Protein AF-A0A349DDU3-F1 (afdb_monomer)

Secondary structure (DSSP, 8-state):
---PPP--------B----SSSSS-HHHHHHHHHHHHHHHHHHHHH-TT----B-TT-SHHHHHHHHH---

Foldseek 3Di:
DDPDDDDDDDDDAAEDAQDCDDPDDNVVSLVVLLVVVVVVVVCVVVPVVCPDHDYNPDPVSVVSNCVVVVD

Mean predicted aligned error: 4.74 Å

pLDDT: mean 93.3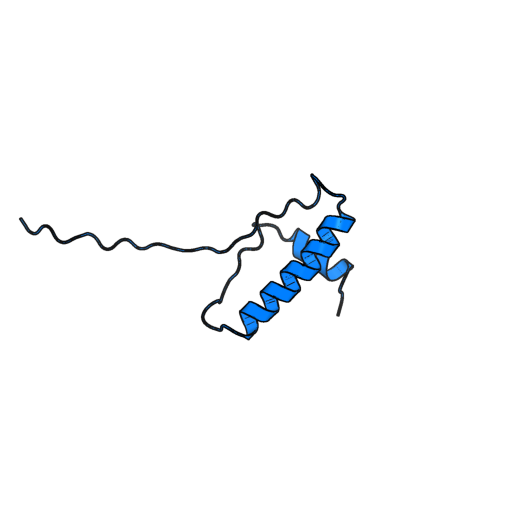9, std 8.46, range [49.38, 98.31]

Sequence (71 aa):
MDNKPQKINCHFISNTHWDREWRFSARRTQYMLGYMLDMLTDILDKYPEYRHFHLDSQTMPIQDYLEAYPE

Structure (mmCIF, N/CA/C/O backbone):
data_AF-A0A349DDU3-F1
#
_entry.id   AF-A0A349DDU3-F1
#
loop_
_atom_site.group_PDB
_atom_site.id
_atom_site.type_symbol
_atom_site.label_atom_id
_atom_site.label_alt_id
_atom_site.label_comp_id
_atom_site.label_asym_id
_atom_site.label_entity_id
_atom_site.label_seq_id
_atom_site.pdbx_PDB_ins_code
_atom_site.Cartn_x
_atom_site.Cartn_y
_atom_site.Cartn_z
_atom_site.occupancy
_atom_site.B_iso_or_equiv
_atom_site.auth_seq_id
_atom_site.auth_comp_id
_atom_site.auth_asym_id
_atom_site.auth_atom_id
_atom_site.pdbx_PDB_model_num
ATOM 1 N N . MET A 1 1 ? -19.493 19.771 42.455 1.00 49.38 1 MET A N 1
ATOM 2 C CA . MET A 1 1 ? -18.912 20.097 41.138 1.00 49.38 1 MET A CA 1
ATOM 3 C C . MET A 1 1 ? -18.692 18.777 40.429 1.00 49.38 1 MET A C 1
ATOM 5 O O . MET A 1 1 ? -17.896 17.979 40.908 1.00 49.38 1 MET A O 1
ATOM 9 N N . ASP A 1 2 ? -19.481 18.497 39.396 1.00 60.00 2 ASP A N 1
ATOM 10 C CA . ASP A 1 2 ? -19.483 17.199 38.718 1.00 60.00 2 ASP A CA 1
ATOM 11 C C . ASP A 1 2 ? -18.231 17.045 37.856 1.00 60.00 2 ASP A C 1
ATOM 13 O O . ASP A 1 2 ? -18.133 17.582 36.756 1.00 60.00 2 ASP A O 1
ATOM 17 N N . ASN A 1 3 ? -17.257 16.305 38.377 1.00 70.06 3 ASN A N 1
ATOM 18 C CA . ASN A 1 3 ? -15.992 16.024 37.715 1.00 70.06 3 ASN A CA 1
ATOM 19 C C . ASN A 1 3 ? -16.139 14.741 36.874 1.00 70.06 3 ASN A C 1
ATOM 21 O O . ASN A 1 3 ? -15.615 13.686 37.228 1.00 70.06 3 ASN A O 1
ATOM 25 N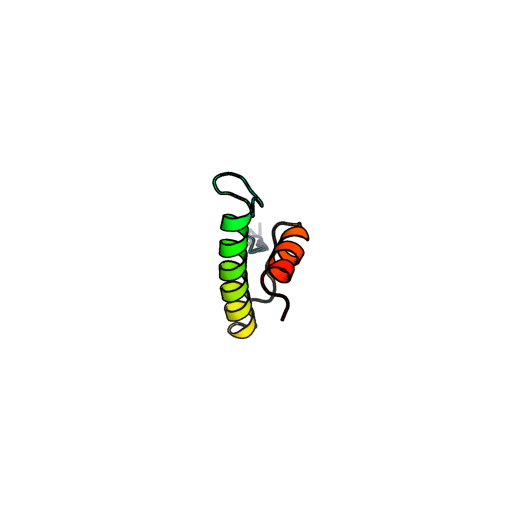 N . LYS A 1 4 ? -16.952 14.784 35.808 1.00 75.06 4 LYS A N 1
ATOM 26 C CA . LYS A 1 4 ? -17.059 13.651 34.872 1.00 75.06 4 LYS A CA 1
ATOM 27 C C . LYS A 1 4 ? -15.888 13.701 33.885 1.00 75.06 4 LYS A C 1
ATOM 29 O O . LYS A 1 4 ? -15.676 14.750 33.279 1.00 75.06 4 LYS A O 1
ATOM 34 N N . PRO A 1 5 ? -15.144 12.597 33.690 1.00 76.62 5 PRO A N 1
ATOM 35 C CA . PRO A 1 5 ? -14.035 12.573 32.746 1.00 76.62 5 PRO A CA 1
ATOM 36 C C . PRO A 1 5 ? -14.548 12.865 31.333 1.00 76.62 5 PRO A C 1
ATOM 38 O O . PRO A 1 5 ? -15.520 12.263 30.869 1.00 76.62 5 PRO A O 1
ATOM 41 N N . GLN A 1 6 ? -13.905 13.816 30.659 1.00 83.81 6 GLN A N 1
ATOM 42 C CA . GLN A 1 6 ? -14.251 14.197 29.296 1.00 83.81 6 GLN A CA 1
ATOM 43 C C . GLN A 1 6 ? -13.905 13.046 28.345 1.00 83.81 6 GLN A C 1
ATOM 45 O O . GLN A 1 6 ? -12.793 12.519 28.362 1.00 83.81 6 GLN A O 1
ATOM 50 N N . LYS A 1 7 ? -14.871 12.634 27.520 1.00 86.81 7 LYS A N 1
ATOM 51 C CA . 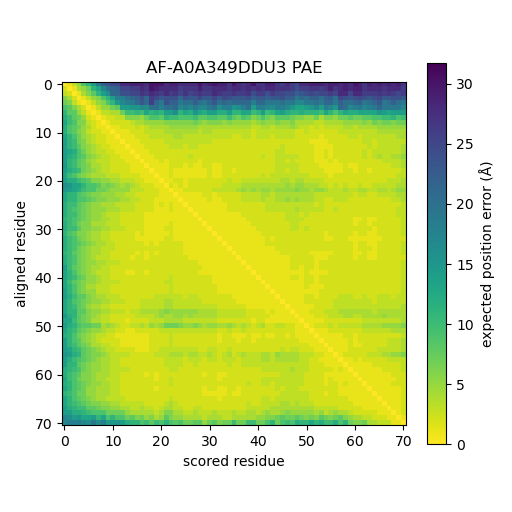LYS A 1 7 ? -14.673 11.559 26.546 1.00 86.81 7 LYS A CA 1
ATOM 52 C C . LYS A 1 7 ? -13.785 12.079 25.411 1.00 86.81 7 LYS A C 1
ATOM 54 O O . LYS A 1 7 ? -14.185 12.991 24.692 1.00 86.81 7 LYS A O 1
ATOM 59 N N . ILE A 1 8 ? -12.584 11.521 25.276 1.00 92.44 8 ILE A N 1
ATOM 60 C CA . ILE A 1 8 ? -11.639 11.871 24.209 1.00 92.44 8 ILE A CA 1
ATOM 61 C C . ILE A 1 8 ? -11.951 11.008 22.988 1.00 92.44 8 ILE A C 1
ATOM 63 O O . ILE A 1 8 ? -11.980 9.781 23.083 1.00 92.44 8 ILE A O 1
ATOM 67 N N . ASN A 1 9 ? -12.161 11.648 21.839 1.00 94.06 9 ASN A N 1
ATOM 68 C CA . ASN A 1 9 ? -12.226 10.958 20.556 1.00 94.06 9 ASN A CA 1
ATOM 69 C C . ASN A 1 9 ? -10.808 10.861 19.991 1.00 94.06 9 ASN A C 1
ATOM 71 O O . ASN A 1 9 ? -10.187 11.880 19.692 1.00 94.06 9 ASN A O 1
ATOM 75 N N . CYS A 1 10 ? -10.292 9.641 19.869 1.00 94.56 10 CYS A N 1
ATOM 76 C CA . CYS A 1 10 ? -8.999 9.377 19.253 1.00 94.56 10 CYS A CA 1
ATOM 77 C C . CYS A 1 10 ? -9.225 8.779 17.862 1.00 94.56 10 CYS A C 1
ATOM 79 O O . CYS A 1 10 ? -9.884 7.747 17.728 1.00 94.56 10 CYS A O 1
ATOM 81 N N . HIS A 1 11 ? -8.700 9.444 16.837 1.00 93.88 11 HIS A N 1
ATOM 82 C CA . HIS A 1 11 ? -8.752 8.974 15.458 1.00 93.88 11 HIS A CA 1
ATOM 83 C C . HIS A 1 11 ? -7.418 8.318 15.111 1.00 93.88 11 HIS A C 1
ATOM 85 O O . HIS A 1 11 ? -6.375 8.963 15.184 1.00 93.88 11 HIS A O 1
ATOM 91 N N . PHE A 1 12 ? -7.458 7.046 14.722 1.00 93.88 12 PHE A N 1
ATOM 92 C CA . PHE A 1 12 ? -6.285 6.317 14.254 1.00 93.88 12 PHE A CA 1
ATOM 93 C C . PHE A 1 12 ? -6.302 6.286 12.730 1.00 93.88 12 PHE A C 1
ATOM 95 O O . PHE A 1 12 ? -7.255 5.793 12.131 1.00 93.88 12 PHE A O 1
ATOM 102 N N . ILE A 1 13 ? -5.254 6.833 12.116 1.00 95.62 13 ILE A N 1
ATOM 103 C CA . ILE A 1 13 ? -5.076 6.845 10.665 1.00 95.62 13 ILE A CA 1
ATOM 104 C C . ILE A 1 13 ? -3.832 6.023 10.368 1.00 95.62 13 ILE A C 1
ATOM 106 O O . ILE A 1 13 ? -2.715 6.441 10.672 1.00 95.62 13 ILE A O 1
ATOM 110 N N . SER A 1 14 ? -4.028 4.833 9.810 1.00 96.81 14 SER A N 1
ATOM 111 C CA . SER A 1 14 ? -2.916 4.031 9.322 1.00 96.81 14 SER A CA 1
ATOM 112 C C . SER A 1 14 ? -2.346 4.655 8.055 1.00 96.81 14 SER A C 1
ATOM 114 O O . SER A 1 14 ? -3.088 4.981 7.133 1.00 96.81 14 SER A O 1
ATOM 116 N N . ASN A 1 15 ? -1.031 4.821 8.039 1.00 96.88 15 ASN A N 1
ATOM 117 C CA . ASN A 1 15 ? -0.254 5.346 6.927 1.00 96.88 15 ASN A CA 1
ATOM 118 C C . ASN A 1 15 ? 1.110 4.655 6.927 1.00 96.88 15 ASN A C 1
ATOM 120 O O . ASN A 1 15 ? 1.578 4.204 7.976 1.00 96.88 15 ASN A O 1
ATOM 124 N N . THR A 1 16 ? 1.779 4.663 5.782 1.00 95.38 16 THR A N 1
ATOM 125 C CA . THR A 1 16 ? 3.226 4.470 5.711 1.00 95.38 16 THR A CA 1
ATOM 126 C C . THR A 1 16 ? 3.820 5.639 4.946 1.00 95.38 16 THR A C 1
ATOM 128 O O . THR A 1 16 ? 3.321 5.980 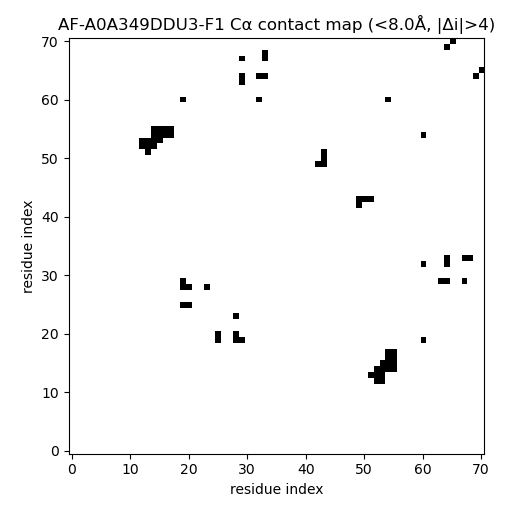3.880 1.00 95.38 16 THR A O 1
ATOM 131 N N . HIS A 1 17 ? 4.852 6.277 5.492 1.00 96.75 17 HIS A N 1
ATOM 132 C CA . HIS A 1 17 ? 5.568 7.301 4.740 1.00 96.75 17 HIS A CA 1
ATOM 133 C C . HIS A 1 17 ? 6.427 6.620 3.677 1.00 96.75 17 HIS A C 1
ATOM 135 O O . HIS A 1 17 ? 7.202 5.718 4.008 1.00 96.75 17 HIS A O 1
ATOM 141 N N . TRP A 1 18 ? 6.258 7.008 2.415 1.00 96.88 18 TRP A N 1
ATOM 142 C CA . TRP A 1 18 ? 6.821 6.287 1.284 1.00 96.88 18 TRP A CA 1
ATOM 143 C C . TRP A 1 18 ? 7.697 7.191 0.424 1.00 96.88 18 TRP A C 1
ATOM 145 O O . TRP A 1 18 ? 7.276 7.736 -0.598 1.00 96.88 18 TRP A O 1
ATOM 155 N N . ASP A 1 19 ? 8.965 7.299 0.811 1.00 97.00 19 ASP A N 1
ATOM 156 C CA . ASP A 1 19 ? 9.979 7.918 -0.034 1.00 97.00 19 ASP A CA 1
ATOM 157 C C . ASP A 1 19 ? 10.138 7.109 -1.327 1.00 97.00 19 ASP A C 1
ATOM 159 O O . ASP A 1 19 ? 10.626 5.972 -1.317 1.00 97.00 19 ASP A O 1
ATOM 163 N N . ARG A 1 20 ? 9.750 7.706 -2.461 1.00 95.94 20 ARG A N 1
ATOM 164 C CA . ARG A 1 20 ? 9.872 7.070 -3.781 1.00 95.94 20 ARG A CA 1
ATOM 165 C C . ARG A 1 20 ? 11.306 6.630 -4.062 1.00 95.94 20 ARG A C 1
ATOM 167 O O . ARG A 1 20 ? 11.52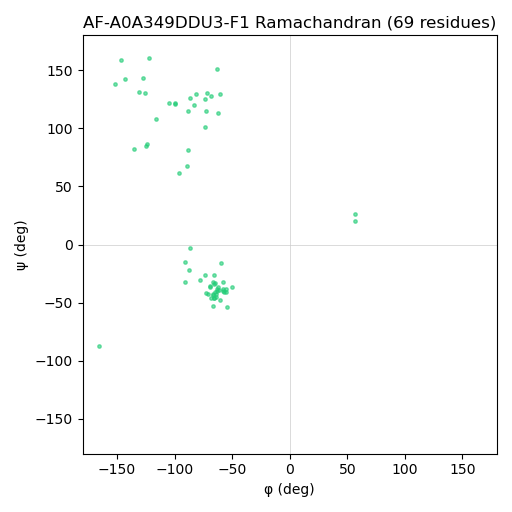8 5.556 -4.611 1.00 95.94 20 ARG A O 1
ATOM 174 N N . GLU A 1 21 ? 12.280 7.432 -3.656 1.00 97.00 21 GLU A N 1
ATOM 175 C CA . GLU A 1 21 ? 13.698 7.097 -3.687 1.00 97.00 21 GLU A CA 1
ATOM 176 C C . GLU A 1 21 ? 14.435 7.856 -2.585 1.00 97.00 21 GLU A C 1
ATOM 178 O O . GLU A 1 21 ? 14.169 9.031 -2.350 1.00 97.00 21 GLU A O 1
ATOM 183 N N . TRP A 1 22 ? 15.358 7.177 -1.901 1.00 96.19 22 TRP A N 1
ATOM 184 C CA . TRP A 1 22 ? 16.223 7.808 -0.902 1.00 96.19 22 TRP A CA 1
ATOM 185 C C . TRP A 1 22 ? 17.389 6.879 -0.546 1.00 96.19 22 TRP A C 1
ATOM 187 O O . TRP A 1 22 ? 18.438 6.908 -1.185 1.00 96.19 22 TRP A O 1
ATOM 197 N N . ARG A 1 23 ? 17.195 5.983 0.433 1.00 96.25 23 ARG A N 1
ATOM 198 C CA . ARG A 1 23 ? 18.197 4.978 0.838 1.00 96.25 23 ARG A CA 1
ATOM 199 C C . ARG A 1 23 ? 18.464 3.935 -0.250 1.00 96.25 23 ARG A C 1
ATOM 201 O O . ARG A 1 23 ? 19.561 3.384 -0.331 1.00 96.25 23 ARG A O 1
ATOM 208 N N . PHE A 1 24 ? 17.442 3.616 -1.034 1.00 96.94 24 PHE A N 1
ATOM 209 C CA . PHE A 1 24 ? 17.491 2.643 -2.118 1.00 96.94 24 PHE A CA 1
ATOM 210 C C . PHE A 1 24 ? 17.097 3.308 -3.437 1.00 96.94 24 PHE A C 1
ATOM 212 O O . PHE A 1 24 ? 16.457 4.359 -3.435 1.00 96.94 24 PHE A O 1
ATOM 219 N N . SER A 1 25 ? 17.474 2.680 -4.554 1.00 97.12 25 SER A N 1
ATOM 220 C CA . SER A 1 25 ? 17.060 3.132 -5.883 1.00 97.12 25 SER A CA 1
ATOM 221 C C . SER A 1 25 ? 15.542 3.054 -6.047 1.00 97.12 25 SER A C 1
ATOM 223 O O . SER A 1 25 ? 14.916 2.146 -5.494 1.00 97.12 25 SER A O 1
ATOM 225 N N . ALA A 1 26 ? 14.983 3.935 -6.883 1.00 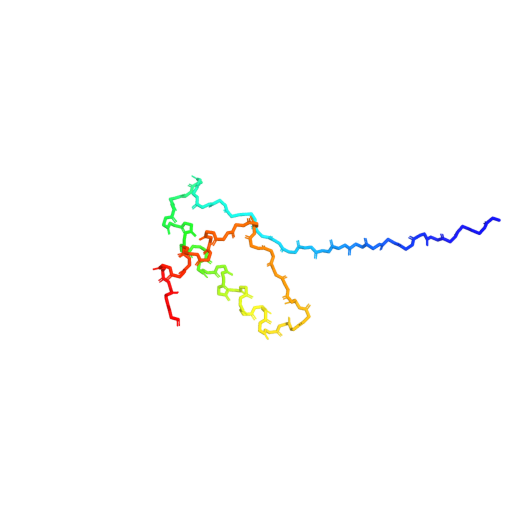96.12 26 ALA A N 1
ATOM 226 C CA . ALA A 1 26 ? 13.553 3.969 -7.204 1.00 96.12 26 ALA A CA 1
ATOM 227 C C . ALA A 1 26 ? 12.995 2.596 -7.624 1.00 96.12 26 ALA A C 1
ATOM 229 O O . ALA A 1 26 ? 11.890 2.216 -7.256 1.00 96.12 26 ALA A O 1
ATOM 230 N N . ARG A 1 27 ? 13.782 1.785 -8.348 1.00 95.75 27 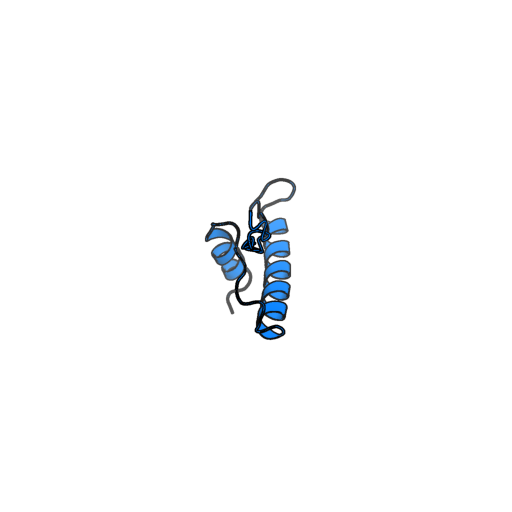ARG A N 1
ATOM 231 C CA . ARG A 1 27 ? 13.331 0.443 -8.743 1.00 95.75 27 ARG A CA 1
ATOM 232 C C . ARG A 1 27 ? 13.234 -0.516 -7.557 1.00 95.75 27 ARG A C 1
ATOM 234 O O . ARG A 1 27 ? 12.343 -1.358 -7.515 1.00 95.75 27 ARG A O 1
ATOM 241 N N . ARG A 1 28 ? 14.148 -0.417 -6.588 1.00 97.06 28 ARG A N 1
ATOM 242 C CA . ARG A 1 28 ? 14.111 -1.270 -5.394 1.00 97.06 28 ARG A CA 1
ATOM 243 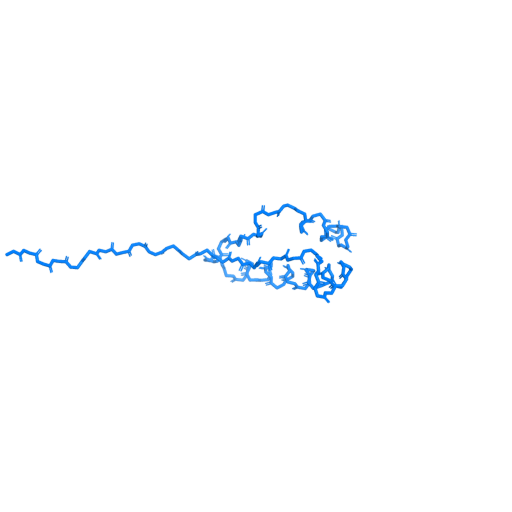C C . ARG A 1 28 ? 12.945 -0.890 -4.486 1.00 97.06 28 ARG A C 1
ATOM 245 O O . ARG A 1 28 ? 12.273 -1.787 -3.987 1.00 97.06 28 ARG A O 1
ATOM 252 N N . THR A 1 29 ? 12.698 0.400 -4.287 1.00 97.00 29 THR A N 1
ATOM 253 C CA . THR A 1 29 ? 11.520 0.874 -3.550 1.00 97.00 29 THR A CA 1
ATOM 254 C C . THR A 1 29 ? 10.231 0.487 -4.280 1.00 97.00 29 THR A C 1
ATOM 256 O O . THR A 1 29 ? 9.335 -0.026 -3.629 1.00 97.00 29 THR A O 1
ATOM 259 N N . GLN A 1 30 ? 10.151 0.567 -5.613 1.00 96.62 30 GLN A N 1
ATOM 260 C CA . GLN A 1 30 ? 8.991 0.085 -6.388 1.00 96.62 30 GLN A CA 1
ATOM 261 C C . GLN A 1 30 ? 8.684 -1.410 -6.158 1.00 96.62 30 GLN A C 1
ATOM 263 O O . GLN A 1 30 ? 7.527 -1.782 -5.985 1.00 96.62 30 GLN A O 1
ATOM 268 N N . TYR A 1 31 ? 9.697 -2.281 -6.070 1.00 96.19 31 TYR A N 1
ATOM 269 C CA . TYR A 1 31 ? 9.463 -3.688 -5.701 1.00 96.19 31 TYR A CA 1
ATOM 270 C C . TYR A 1 31 ? 8.926 -3.845 -4.272 1.00 96.19 31 TYR A C 1
ATOM 272 O O . TYR A 1 31 ? 8.033 -4.654 -4.034 1.00 96.19 31 TYR A O 1
ATOM 280 N N . MET A 1 32 ? 9.450 -3.067 -3.319 1.00 97.06 32 MET A N 1
ATOM 281 C CA . MET A 1 32 ? 8.943 -3.069 -1.941 1.00 97.06 32 MET A CA 1
ATOM 282 C C . MET A 1 32 ? 7.506 -2.540 -1.861 1.00 97.06 32 MET A C 1
ATOM 284 O O . MET A 1 32 ? 6.740 -3.005 -1.021 1.00 97.06 32 MET A O 1
ATOM 288 N N . LEU A 1 33 ? 7.150 -1.590 -2.731 1.00 97.31 33 LEU A N 1
ATOM 289 C CA . LEU A 1 33 ? 5.809 -1.025 -2.832 1.00 97.31 33 LEU A CA 1
ATOM 290 C C . LEU A 1 33 ? 4.808 -2.091 -3.269 1.00 97.31 33 LEU A C 1
ATOM 292 O O . LEU A 1 33 ? 3.767 -2.212 -2.635 1.00 97.31 33 LEU A O 1
ATOM 296 N N . GLY A 1 34 ? 5.158 -2.897 -4.279 1.00 97.00 34 GLY A N 1
ATOM 297 C CA . GLY A 1 34 ? 4.340 -4.037 -4.703 1.00 97.00 34 GLY A CA 1
ATOM 298 C C . GLY A 1 34 ? 4.031 -4.982 -3.546 1.00 97.00 34 GLY A C 1
ATOM 299 O O . GLY A 1 34 ? 2.875 -5.169 -3.195 1.00 97.00 34 GLY A O 1
ATOM 300 N N . TYR A 1 35 ? 5.070 -5.448 -2.849 1.00 96.94 35 TYR A N 1
ATOM 301 C CA . TYR A 1 35 ? 4.896 -6.318 -1.683 1.00 96.94 35 TYR A CA 1
ATOM 302 C C . TYR A 1 35 ? 4.040 -5.685 -0.568 1.00 96.94 35 TYR A C 1
ATOM 304 O O . TYR A 1 35 ? 3.258 -6.366 0.091 1.00 96.94 35 TYR A O 1
ATOM 312 N N . MET A 1 36 ? 4.186 -4.378 -0.327 1.00 97.31 36 MET A N 1
ATOM 313 C CA . MET A 1 36 ? 3.380 -3.666 0.667 1.00 97.31 36 MET A CA 1
ATOM 314 C C . MET A 1 36 ? 1.904 -3.597 0.262 1.00 97.31 36 MET A C 1
ATOM 316 O O . MET A 1 36 ? 1.044 -3.828 1.111 1.00 97.31 36 MET A O 1
ATOM 320 N N . LEU A 1 37 ? 1.614 -3.311 -1.010 1.00 96.62 37 LEU A N 1
ATOM 321 C CA . LEU A 1 37 ? 0.249 -3.229 -1.528 1.00 96.62 37 LEU A CA 1
ATOM 322 C C . LEU A 1 37 ? -0.437 -4.600 -1.569 1.00 96.62 37 LEU A C 1
ATOM 324 O O . LEU A 1 37 ? -1.613 -4.679 -1.216 1.00 96.62 37 LEU A O 1
ATOM 328 N N . ASP A 1 38 ? 0.292 -5.674 -1.873 1.00 95.69 38 ASP A N 1
ATOM 329 C CA . ASP A 1 38 ? -0.226 -7.046 -1.780 1.00 95.69 38 ASP A CA 1
ATOM 330 C C . ASP A 1 38 ? -0.638 -7.376 -0.334 1.00 95.69 38 ASP A C 1
ATOM 332 O O . ASP A 1 38 ? -1.759 -7.800 -0.069 1.00 95.69 38 ASP A O 1
ATOM 336 N N . MET A 1 39 ? 0.222 -7.075 0.647 1.00 97.19 39 MET A N 1
ATOM 337 C CA . MET A 1 39 ? -0.140 -7.257 2.060 1.00 97.19 39 MET A CA 1
ATOM 338 C C . MET A 1 39 ? -1.317 -6.370 2.486 1.00 97.19 39 MET A C 1
ATOM 340 O O . MET A 1 39 ? -2.138 -6.781 3.306 1.00 97.19 39 MET A O 1
ATOM 344 N N . LEU A 1 40 ? -1.382 -5.133 1.989 1.00 97.06 40 LEU A N 1
ATOM 345 C CA . LEU A 1 40 ? -2.461 -4.208 2.320 1.00 97.06 40 LEU A CA 1
ATOM 346 C C . LEU A 1 40 ? -3.800 -4.710 1.773 1.00 97.06 40 LEU A C 1
ATOM 348 O O . LEU A 1 40 ? -4.787 -4.697 2.504 1.00 97.06 40 LEU A O 1
ATOM 352 N N . THR A 1 41 ? -3.840 -5.156 0.520 1.00 95.38 41 THR A N 1
ATOM 353 C CA . THR A 1 41 ? -5.058 -5.682 -0.112 1.00 95.38 41 THR A CA 1
ATOM 354 C C . THR A 1 41 ? -5.548 -6.948 0.588 1.00 95.38 41 THR A C 1
ATOM 356 O O . THR A 1 41 ? -6.718 -7.001 0.961 1.00 95.38 41 THR A O 1
ATOM 359 N N . ASP A 1 42 ? -4.647 -7.870 0.943 1.00 97.62 42 ASP A N 1
ATOM 360 C CA . ASP A 1 42 ? -4.971 -9.038 1.775 1.00 97.62 42 ASP A CA 1
ATOM 361 C C . ASP A 1 42 ? -5.626 -8.652 3.118 1.00 97.62 42 ASP A C 1
ATOM 363 O O . ASP A 1 42 ? -6.562 -9.308 3.590 1.00 97.62 42 ASP A O 1
ATOM 367 N N . ILE A 1 43 ? -5.142 -7.585 3.768 1.00 97.75 43 ILE A N 1
ATOM 368 C CA . ILE A 1 43 ? -5.719 -7.080 5.024 1.00 97.75 43 ILE A CA 1
ATOM 369 C C . ILE A 1 43 ? -7.110 -6.488 4.785 1.00 97.75 43 ILE A C 1
ATOM 371 O O . ILE A 1 43 ? -8.025 -6.780 5.558 1.00 97.75 43 ILE A O 1
ATOM 375 N N . LEU A 1 44 ? -7.270 -5.669 3.743 1.00 97.19 44 LEU A N 1
ATOM 376 C CA . LEU A 1 44 ? -8.542 -5.028 3.401 1.00 97.19 44 LEU A CA 1
ATOM 377 C C . LEU A 1 44 ? -9.632 -6.067 3.088 1.00 97.19 44 LEU A C 1
ATOM 379 O O . LEU A 1 44 ? -10.771 -5.902 3.526 1.00 97.19 44 LEU A O 1
ATOM 383 N N . ASP A 1 45 ? -9.274 -7.156 2.407 1.00 97.00 45 ASP A N 1
ATOM 384 C CA . ASP A 1 45 ? -10.200 -8.239 2.066 1.00 97.00 45 ASP A CA 1
ATOM 385 C C . ASP A 1 45 ? -10.571 -9.093 3.283 1.00 97.00 45 ASP A C 1
ATOM 387 O O . ASP A 1 45 ? -11.730 -9.476 3.472 1.00 97.00 45 ASP A O 1
ATOM 391 N N . LYS A 1 46 ? -9.589 -9.400 4.138 1.00 98.31 46 LYS A N 1
ATOM 392 C CA . LYS A 1 46 ? -9.786 -10.293 5.286 1.00 98.31 46 LYS A CA 1
ATOM 393 C C . LYS A 1 46 ? -10.485 -9.625 6.471 1.00 98.31 46 LYS A C 1
ATOM 395 O O . LYS A 1 46 ? -11.172 -10.320 7.224 1.00 98.31 46 LYS A O 1
ATOM 400 N N . TYR A 1 47 ? -10.303 -8.318 6.660 1.00 98.00 47 TYR A N 1
ATOM 401 C CA . TYR A 1 47 ? -10.766 -7.583 7.841 1.00 98.00 47 TYR A CA 1
ATOM 402 C C . TYR A 1 47 ? -11.652 -6.388 7.442 1.00 98.00 47 TYR A C 1
ATOM 404 O O . TYR A 1 47 ? -11.167 -5.258 7.376 1.00 98.00 47 TYR A O 1
ATOM 412 N N . PRO A 1 48 ? -12.968 -6.586 7.217 1.00 95.75 48 PRO A N 1
ATOM 413 C CA . PRO A 1 48 ? -13.893 -5.531 6.769 1.00 95.75 48 PRO A CA 1
ATOM 414 C C . PRO A 1 48 ? -14.026 -4.319 7.715 1.00 95.75 48 PRO A C 1
ATOM 416 O O . PRO A 1 48 ? -14.581 -3.274 7.352 1.00 95.75 48 PRO A O 1
ATOM 419 N N . GLU A 1 49 ? -13.578 -4.445 8.963 1.00 96.69 49 GLU A N 1
AT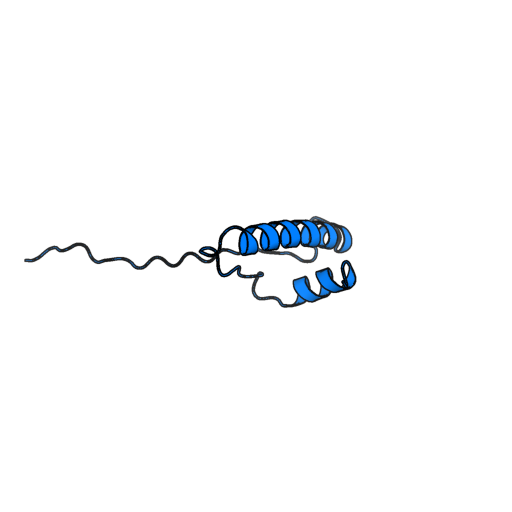OM 420 C CA . GLU A 1 49 ? -13.455 -3.350 9.924 1.00 96.69 49 GLU A CA 1
ATOM 421 C C . GLU A 1 49 ? -12.279 -2.409 9.616 1.00 96.69 49 GLU A C 1
ATOM 423 O O . GLU A 1 49 ? -12.339 -1.222 9.952 1.00 96.69 49 GLU A O 1
ATOM 428 N N . TYR A 1 50 ? -11.243 -2.902 8.938 1.00 96.94 50 TYR A N 1
ATOM 429 C CA . TYR A 1 50 ? -10.088 -2.135 8.495 1.00 96.94 50 TYR A CA 1
ATOM 430 C C . TYR A 1 50 ? -10.366 -1.536 7.114 1.00 96.94 50 TYR A C 1
ATOM 432 O O . TYR A 1 50 ? -10.012 -2.085 6.084 1.00 96.94 50 TYR A O 1
ATOM 440 N N . ARG A 1 51 ? -11.082 -0.410 7.083 1.00 91.81 51 ARG A N 1
ATOM 441 C CA . ARG A 1 51 ? -11.686 0.100 5.834 1.00 91.81 51 ARG A CA 1
ATOM 442 C C . ARG A 1 51 ? -10.798 1.003 4.990 1.00 91.81 51 ARG A C 1
ATOM 444 O O . ARG A 1 51 ? -11.095 1.217 3.820 1.00 91.81 51 ARG A O 1
ATOM 451 N N . HIS A 1 52 ? -9.789 1.621 5.594 1.00 95.75 52 HIS A N 1
ATOM 452 C CA . HIS A 1 52 ? -9.031 2.684 4.946 1.00 95.75 52 HIS A CA 1
ATOM 453 C C . HIS A 1 52 ? -7.558 2.600 5.327 1.00 95.75 52 HIS A C 1
ATOM 455 O O . HIS A 1 52 ? -7.220 2.372 6.489 1.00 95.75 52 HIS A O 1
ATOM 461 N N . PHE A 1 53 ? -6.705 2.887 4.352 1.00 97.44 53 PHE A N 1
ATOM 462 C CA . PHE A 1 53 ? -5.282 3.110 4.537 1.00 97.44 53 PHE A CA 1
ATOM 463 C C . PHE A 1 53 ? -4.905 4.400 3.820 1.00 97.44 53 PHE A C 1
ATOM 465 O O . PHE A 1 53 ? -5.298 4.623 2.675 1.00 97.44 53 PHE A O 1
ATOM 472 N N . HIS A 1 54 ? -4.177 5.273 4.503 1.00 97.31 54 HIS A N 1
ATOM 473 C CA . HIS A 1 54 ? -3.678 6.501 3.908 1.00 97.31 54 HIS A CA 1
ATOM 474 C C . HIS A 1 54 ? -2.386 6.182 3.160 1.00 97.31 54 HIS A C 1
ATOM 476 O O . HIS A 1 54 ? -1.441 5.695 3.767 1.00 97.31 54 HIS A O 1
ATOM 482 N N . LEU A 1 55 ? -2.342 6.416 1.849 1.00 97.06 55 LEU A N 1
ATOM 483 C CA . LEU A 1 55 ? -1.163 6.138 1.020 1.00 97.06 55 LEU A CA 1
ATOM 484 C C . LEU A 1 55 ? -0.317 7.409 0.855 1.00 97.06 55 LEU A C 1
ATOM 486 O O . LEU A 1 55 ? -0.167 7.957 -0.234 1.00 97.06 55 LEU A O 1
ATOM 490 N N . ASP A 1 56 ? 0.168 7.920 1.987 1.00 96.75 56 ASP A N 1
ATOM 491 C CA . ASP A 1 56 ? 1.156 9.000 2.085 1.00 96.75 56 ASP A CA 1
ATOM 492 C C . ASP A 1 56 ? 0.804 10.331 1.389 1.00 96.75 56 ASP A C 1
ATOM 494 O O . ASP A 1 56 ? 1.677 11.106 1.011 1.00 96.75 56 ASP A O 1
ATOM 498 N N . SER A 1 57 ? -0.487 10.634 1.216 1.00 95.62 57 SER A N 1
ATOM 499 C CA . SER A 1 57 ? -0.959 11.861 0.542 1.00 95.62 57 SER A CA 1
ATOM 500 C C . SER A 1 57 ? -0.434 12.050 -0.891 1.00 95.62 57 SER A C 1
ATOM 502 O O . SER A 1 57 ? -0.458 13.166 -1.411 1.00 95.62 57 SER A O 1
ATOM 504 N N . GLN A 1 58 ? 0.022 10.982 -1.544 1.00 96.25 58 GLN A N 1
ATOM 505 C CA . GLN A 1 58 ? 0.558 11.019 -2.900 1.00 96.25 58 GLN A CA 1
ATOM 506 C C . GLN A 1 58 ? -0.134 9.986 -3.781 1.00 96.25 58 GLN A C 1
ATOM 508 O O . GLN A 1 58 ? -0.461 8.881 -3.361 1.00 96.25 58 GLN A O 1
ATOM 513 N N . THR A 1 59 ? -0.342 10.349 -5.041 1.00 96.38 59 THR A N 1
ATOM 514 C CA . THR A 1 59 ? -0.914 9.446 -6.047 1.00 96.38 59 THR A CA 1
ATOM 515 C C . THR A 1 59 ? 0.157 8.668 -6.810 1.00 96.38 59 THR A C 1
ATOM 517 O O . THR A 1 59 ? -0.159 7.667 -7.446 1.00 96.38 59 THR A O 1
ATOM 520 N N . MET A 1 60 ? 1.424 9.095 -6.730 1.00 95.94 60 MET A N 1
ATOM 521 C CA . MET A 1 60 ? 2.547 8.479 -7.443 1.00 95.94 60 MET A CA 1
ATOM 522 C C . MET A 1 60 ? 2.749 6.990 -7.122 1.00 95.94 60 MET A C 1
ATOM 524 O O . MET A 1 60 ? 2.950 6.232 -8.066 1.00 95.94 60 MET A O 1
ATOM 528 N N . PRO A 1 61 ? 2.607 6.515 -5.864 1.00 96.12 61 PRO A N 1
ATOM 529 C CA . PRO A 1 61 ? 2.747 5.089 -5.572 1.00 96.12 61 PRO A CA 1
ATOM 530 C C . PRO A 1 61 ? 1.764 4.208 -6.359 1.00 96.12 61 PRO A C 1
ATOM 532 O O . PRO A 1 61 ? 2.109 3.102 -6.756 1.00 96.12 61 PRO A O 1
ATOM 535 N N . ILE A 1 62 ? 0.558 4.700 -6.656 1.00 94.94 62 ILE A N 1
ATOM 536 C CA . ILE A 1 62 ? -0.407 3.955 -7.481 1.00 94.94 62 ILE A CA 1
ATOM 537 C C . ILE A 1 62 ? 0.117 3.821 -8.917 1.00 94.94 62 ILE A C 1
ATOM 539 O O . ILE A 1 62 ? 0.035 2.748 -9.504 1.00 94.94 62 ILE A O 1
ATOM 543 N N . GLN A 1 63 ? 0.686 4.893 -9.478 1.00 96.06 63 GLN A N 1
ATOM 544 C CA . GLN A 1 63 ? 1.267 4.869 -10.824 1.00 96.06 63 GLN A CA 1
ATOM 545 C C . GLN A 1 63 ? 2.487 3.943 -10.887 1.00 96.06 63 GLN A C 1
ATOM 547 O O . GLN A 1 63 ? 2.566 3.112 -11.787 1.00 96.06 63 GLN A O 1
ATOM 552 N N . ASP A 1 64 ? 3.390 4.038 -9.905 1.00 95.75 64 ASP A N 1
ATOM 553 C CA . ASP A 1 64 ? 4.573 3.178 -9.807 1.00 95.75 64 ASP A CA 1
ATOM 554 C C . ASP A 1 64 ? 4.178 1.696 -9.642 1.00 95.75 64 ASP A C 1
ATOM 556 O O . ASP A 1 64 ? 4.849 0.819 -10.184 1.00 95.75 64 ASP A O 1
ATOM 560 N N . TYR A 1 65 ? 3.097 1.395 -8.915 1.00 95.88 65 TYR A N 1
ATOM 561 C CA . TYR A 1 65 ? 2.578 0.030 -8.806 1.00 95.88 65 TYR A CA 1
ATOM 562 C C . TYR A 1 65 ? 2.039 -0.476 -10.146 1.00 95.88 65 TYR A C 1
ATOM 564 O O . TYR A 1 65 ? 2.510 -1.502 -10.625 1.00 95.88 65 TYR A O 1
ATOM 572 N N . LEU A 1 66 ? 1.136 0.271 -10.791 1.00 95.38 66 LEU A N 1
ATOM 573 C CA . LEU A 1 66 ? 0.506 -0.134 -12.056 1.00 95.38 66 LEU A CA 1
ATOM 574 C C . LEU A 1 66 ? 1.493 -0.221 -13.232 1.00 95.38 66 LEU A C 1
ATOM 576 O O . LEU A 1 66 ? 1.265 -0.975 -14.173 1.00 95.38 66 LEU A O 1
ATOM 580 N N . GLU A 1 67 ? 2.603 0.522 -13.198 1.00 94.75 67 GLU A N 1
ATOM 581 C CA . GLU A 1 67 ? 3.688 0.364 -14.177 1.00 94.75 67 GLU A CA 1
ATOM 582 C C . GLU A 1 67 ? 4.374 -1.009 -14.056 1.00 94.75 67 GLU A C 1
ATOM 584 O O . GLU A 1 67 ? 4.824 -1.577 -15.053 1.00 94.75 67 GLU A O 1
ATOM 589 N N . ALA A 1 68 ? 4.476 -1.543 -12.836 1.00 92.25 68 ALA A N 1
ATOM 590 C CA . ALA A 1 68 ? 5.110 -2.830 -12.567 1.00 92.25 68 ALA A CA 1
ATOM 591 C C . ALA A 1 68 ? 4.127 -4.017 -12.611 1.00 92.25 68 ALA A C 1
ATOM 593 O O . ALA A 1 68 ? 4.547 -5.104 -13.009 1.00 92.25 68 ALA A O 1
ATOM 594 N N . TYR A 1 69 ? 2.865 -3.795 -12.231 1.00 90.12 69 TYR A N 1
ATOM 595 C CA . TYR A 1 69 ? 1.794 -4.788 -12.070 1.00 90.12 69 TYR A CA 1
ATOM 596 C C . TYR A 1 69 ? 0.488 -4.247 -12.701 1.00 90.12 69 TYR A C 1
ATOM 598 O O . TYR A 1 69 ? -0.308 -3.603 -12.017 1.00 90.12 69 TYR A O 1
ATOM 606 N N . PRO A 1 70 ? 0.321 -4.365 -14.033 1.00 90.38 70 PRO A N 1
ATOM 607 C CA . PRO A 1 70 ? -0.760 -3.710 -14.778 1.00 90.38 70 PRO A CA 1
ATOM 608 C C . PRO A 1 70 ? -2.091 -4.486 -14.849 1.00 90.38 70 PRO A C 1
ATOM 610 O O . PRO A 1 70 ? -3.016 -3.999 -15.502 1.00 90.38 70 PRO A O 1
ATOM 613 N N . GLU A 1 71 ? -2.158 -5.701 -14.301 1.00 81.62 71 GLU A N 1
ATOM 614 C CA . GLU A 1 71 ? -3.337 -6.588 -14.310 1.00 81.62 71 GLU A CA 1
ATOM 615 C C . GLU A 1 71 ? -4.597 -6.016 -13.638 1.00 81.62 71 GLU A C 1
ATOM 617 O O . GLU A 1 71 ? -5.698 -6.403 -14.103 1.00 81.62 71 GLU A O 1
#

Nearest PDB structures (foldseek):
  2wyh-assembly1_A  TM=9.708E-01  e=1.152E-03  Streptococcus pyogenes M1 GAS
  5kbp-assembly1_B  TM=9.542E-01  e=8.793E-04  Enterococcus faecalis V583
  2wyh-assembly1_B  TM=9.699E-01  e=1.318E-03  Streptococcus pyogenes M1 GAS
  2wyi-assembly1_A  TM=9.652E-01  e=1.509E-03  Streptococcus pyogenes M1 GAS
  2wyi-assembly1_B  TM=9.671E-01  e=1.614E-03  Streptococcus pyogenes M1 GAS

Solvent-accessible surface area (backbone atoms only — not comparable to full-atom values): 4685 Å² total; per-residue (Å²): 131,91,84,71,83,79,84,80,88,83,85,86,80,55,65,55,88,72,73,63,57,73,98,49,56,49,69,59,40,43,56,52,47,45,57,49,50,54,55,47,51,55,46,44,73,73,35,78,86,54,78,73,71,47,63,58,94,53,68,59,66,59,55,55,37,41,76,77,57,74,128

Radius of gyration: 17.61 Å; Cα contacts (8 Å, |Δi|>4): 38; chains: 1; bounding box: 38×30×56 Å